Protein AF-A0A229GKB8-F1 (afdb_monomer_lite)

Foldseek 3Di:
DDDDDDDPPPPDPPPPPPPPPLPAQFFPVSLQPDQKDFLDWADDPVNPAIWTKMWGFDDAPHDPDRRGATQKTKTFMFIDRQVGQATWIWIAGLVCRQPIFTADPVRDTDTLVRLCPDDPDPPDPCNNSHDHPSSVVSVCVRRND

Sequence (145 aa):
MKVLRGFLACLAVTAVSLNSTNAKINNGNDFFNNQQVEVFDQPLGDGVRSTTWYAKPLRVQLPENNALKPEVMWLQVYSDGYTGIFNQYVEINCKEPVKSHIMTADGDKISLKKSMAYPNNPRDKNFTDRIDRDAVGGIFSYYCS

Structure (mmCIF, N/CA/C/O backbone):
data_AF-A0A229GKB8-F1
#
_entry.id   AF-A0A229GKB8-F1
#
loop_
_atom_site.group_PDB
_atom_site.id
_atom_site.type_symbol
_atom_site.label_atom_id
_atom_site.label_alt_id
_atom_site.label_comp_id
_atom_site.label_asym_id
_atom_site.label_entity_id
_atom_site.label_seq_id
_atom_site.pdbx_PDB_ins_code
_atom_site.Cartn_x
_atom_site.Cartn_y
_atom_site.Cartn_z
_atom_site.occupancy
_atom_site.B_iso_or_equiv
_atom_site.auth_seq_id
_atom_site.auth_comp_id
_atom_site.auth_asym_id
_atom_site.auth_atom_id
_atom_site.pdbx_PDB_model_num
ATOM 1 N N . MET A 1 1 ? 33.259 -56.956 -7.540 1.00 37.16 1 MET A N 1
ATOM 2 C CA . MET A 1 1 ? 32.970 -55.649 -8.171 1.00 37.16 1 MET A CA 1
ATOM 3 C C . MET A 1 1 ? 31.599 -55.176 -7.715 1.00 37.16 1 MET A C 1
ATOM 5 O O . MET A 1 1 ? 30.656 -55.950 -7.772 1.00 37.16 1 MET A O 1
ATOM 9 N N . LYS A 1 2 ? 31.528 -53.939 -7.210 1.00 42.28 2 LYS A N 1
ATOM 10 C CA . LYS A 1 2 ? 30.305 -53.177 -6.900 1.00 42.28 2 LYS A CA 1
ATOM 11 C C . LYS A 1 2 ? 29.466 -52.994 -8.167 1.00 42.28 2 LYS A C 1
ATOM 13 O O . LYS A 1 2 ? 30.086 -52.635 -9.156 1.00 42.28 2 LYS A O 1
ATOM 18 N N . VAL A 1 3 ? 28.131 -53.079 -8.096 1.00 41.78 3 VAL A N 1
ATOM 19 C CA . VAL A 1 3 ? 27.230 -51.992 -8.548 1.00 41.78 3 VAL A CA 1
ATOM 20 C C . VAL A 1 3 ? 25.875 -52.123 -7.831 1.00 41.78 3 VAL A C 1
ATOM 22 O O . VAL A 1 3 ? 25.094 -53.025 -8.114 1.00 41.78 3 VAL A O 1
ATOM 25 N N . LEU A 1 4 ? 25.602 -51.200 -6.908 1.00 43.78 4 LEU A N 1
ATOM 26 C CA . LEU A 1 4 ? 24.256 -50.861 -6.443 1.00 43.78 4 LEU A CA 1
ATOM 27 C C . LEU A 1 4 ? 23.576 -50.038 -7.555 1.00 43.78 4 LEU A C 1
ATOM 29 O O . LEU A 1 4 ? 24.127 -49.024 -7.979 1.00 43.78 4 LEU A O 1
ATOM 33 N N . ARG A 1 5 ? 22.391 -50.437 -8.013 1.00 49.62 5 ARG A N 1
ATOM 34 C CA . ARG A 1 5 ? 21.448 -49.592 -8.771 1.00 49.62 5 ARG A CA 1
ATOM 35 C C . ARG A 1 5 ? 20.080 -49.884 -8.159 1.00 49.62 5 ARG A C 1
ATOM 37 O O . ARG A 1 5 ? 19.699 -51.041 -8.112 1.00 49.62 5 ARG A O 1
ATOM 44 N N . GLY A 1 6 ? 19.311 -48.969 -7.597 1.00 41.72 6 GLY A N 1
ATOM 45 C CA . GLY A 1 6 ? 19.269 -47.517 -7.684 1.00 41.72 6 GLY A CA 1
ATOM 46 C C . GLY A 1 6 ? 17.778 -47.199 -7.615 1.00 41.72 6 GLY A C 1
ATOM 47 O O . GLY A 1 6 ? 17.094 -47.288 -8.627 1.00 41.72 6 GLY A O 1
ATOM 48 N N . PHE A 1 7 ? 17.264 -46.975 -6.403 1.00 46.78 7 PHE A N 1
ATOM 49 C CA . PHE A 1 7 ? 15.865 -46.625 -6.153 1.00 46.78 7 PHE A CA 1
ATOM 50 C C . PHE A 1 7 ? 15.564 -45.271 -6.814 1.00 46.78 7 PHE A C 1
ATOM 52 O O . PHE A 1 7 ? 16.083 -44.246 -6.379 1.00 46.78 7 PHE A O 1
ATOM 59 N N . LEU A 1 8 ? 14.724 -45.258 -7.852 1.00 43.03 8 LEU A N 1
ATOM 60 C CA . LEU A 1 8 ? 14.074 -44.037 -8.326 1.00 43.03 8 LEU A CA 1
ATOM 61 C C . LEU A 1 8 ? 12.873 -43.756 -7.417 1.00 43.03 8 LEU A C 1
ATOM 63 O O . LEU A 1 8 ? 11.772 -44.253 -7.641 1.00 43.03 8 LEU A O 1
ATOM 67 N N . ALA A 1 9 ? 13.096 -42.965 -6.371 1.00 48.06 9 ALA A N 1
ATOM 68 C CA . ALA A 1 9 ? 12.014 -42.286 -5.675 1.00 48.06 9 ALA A CA 1
ATOM 69 C C . ALA A 1 9 ? 11.624 -41.059 -6.510 1.00 48.06 9 ALA A C 1
ATOM 71 O O . ALA A 1 9 ? 12.342 -40.061 -6.548 1.00 48.06 9 ALA A O 1
ATOM 72 N N . CYS A 1 10 ? 10.503 -41.158 -7.220 1.00 40.06 10 CYS A N 1
ATOM 73 C CA . CYS A 1 10 ? 9.868 -40.017 -7.865 1.00 40.06 10 CYS A CA 1
ATOM 74 C C . CYS A 1 10 ? 9.315 -39.116 -6.749 1.00 40.06 10 CYS A C 1
ATOM 76 O O . CYS A 1 10 ? 8.265 -39.412 -6.181 1.00 40.06 10 CYS A O 1
ATOM 78 N N . LEU A 1 11 ? 10.043 -38.056 -6.380 1.00 41.66 11 LEU A N 1
ATOM 79 C CA . LEU A 1 11 ? 9.503 -37.013 -5.510 1.00 41.66 11 LEU A CA 1
ATOM 80 C C . LEU A 1 11 ? 8.394 -36.290 -6.280 1.00 41.66 11 LEU A C 1
ATOM 82 O O . LEU A 1 11 ? 8.659 -35.498 -7.183 1.00 41.66 11 LEU A O 1
ATOM 86 N N . ALA A 1 12 ? 7.146 -36.576 -5.920 1.00 48.38 12 ALA A N 1
ATOM 87 C CA . ALA A 1 12 ? 6.026 -35.721 -6.260 1.00 48.38 12 ALA A CA 1
ATOM 88 C C . ALA A 1 12 ? 6.225 -34.391 -5.521 1.00 48.38 12 ALA A C 1
ATOM 90 O O . ALA A 1 12 ? 6.081 -34.319 -4.301 1.00 48.38 12 ALA A O 1
ATOM 91 N N . VAL A 1 13 ? 6.598 -33.345 -6.259 1.00 47.09 13 VAL A N 1
ATOM 92 C CA . VAL A 1 13 ? 6.566 -31.971 -5.760 1.00 47.09 13 VAL A CA 1
ATOM 93 C C . VAL A 1 13 ? 5.094 -31.594 -5.646 1.00 47.09 13 VAL A C 1
ATOM 95 O O . VAL A 1 13 ? 4.477 -31.126 -6.600 1.00 47.09 13 VAL A O 1
ATOM 98 N N . THR A 1 14 ? 4.493 -31.861 -4.490 1.00 44.69 14 THR A N 1
ATOM 99 C CA . THR A 1 14 ? 3.220 -31.244 -4.135 1.00 44.69 14 THR A CA 1
ATOM 100 C C . THR A 1 14 ? 3.499 -29.763 -3.952 1.00 44.69 14 THR A C 1
ATOM 102 O O . THR A 1 14 ? 4.067 -29.357 -2.938 1.00 44.69 14 THR A O 1
ATOM 105 N N . ALA A 1 15 ? 3.150 -28.969 -4.965 1.00 43.72 15 ALA A N 1
ATOM 106 C CA . ALA A 1 15 ? 3.028 -27.531 -4.831 1.00 43.72 15 ALA A CA 1
ATOM 107 C C . ALA A 1 15 ? 2.047 -27.274 -3.684 1.00 43.72 15 ALA A C 1
ATOM 109 O O . ALA A 1 15 ? 0.842 -27.492 -3.815 1.00 43.72 15 ALA A O 1
ATOM 110 N N . VAL A 1 16 ? 2.580 -26.892 -2.526 1.00 41.62 16 VAL A N 1
ATOM 111 C CA . VAL A 1 16 ? 1.767 -26.392 -1.428 1.00 41.62 16 VAL A CA 1
ATOM 112 C C . VAL A 1 16 ? 1.325 -25.012 -1.880 1.00 41.62 16 VAL A C 1
ATOM 114 O O . VAL A 1 16 ? 2.046 -24.034 -1.713 1.00 41.62 16 VAL A O 1
ATOM 117 N N . SER A 1 17 ? 0.165 -24.941 -2.530 1.00 40.97 17 SER A N 1
ATOM 118 C CA . SER A 1 17 ? -0.547 -23.683 -2.687 1.00 40.97 17 SER A CA 1
ATOM 119 C C . SER A 1 17 ? -0.883 -23.212 -1.277 1.00 40.97 17 SER A C 1
ATOM 121 O O . SER A 1 17 ? -1.834 -23.700 -0.659 1.00 40.97 17 SER A O 1
ATOM 123 N N . LEU A 1 18 ? -0.047 -22.321 -0.745 1.00 39.28 18 LEU A N 1
ATOM 124 C CA . LEU A 1 18 ? -0.353 -21.505 0.416 1.00 39.28 18 LEU A CA 1
ATOM 125 C C . LEU A 1 18 ? -1.546 -20.635 0.022 1.00 39.28 18 LEU A C 1
ATOM 127 O O . LEU A 1 18 ? -1.402 -19.495 -0.395 1.00 39.28 18 LEU A O 1
ATOM 131 N N . ASN A 1 19 ? -2.747 -21.199 0.127 1.00 38.12 19 ASN A N 1
ATOM 132 C CA . ASN A 1 19 ? -3.939 -20.399 0.304 1.00 38.12 19 ASN A CA 1
ATOM 133 C C . ASN A 1 19 ? -3.737 -19.716 1.653 1.00 38.12 19 ASN A C 1
ATOM 135 O O . ASN A 1 19 ? -4.050 -20.295 2.695 1.00 38.12 19 ASN A O 1
ATOM 139 N N . SER A 1 20 ? -3.143 -18.523 1.645 1.00 42.72 20 SER A N 1
ATOM 140 C CA . SER A 1 20 ? -3.242 -17.618 2.773 1.00 42.72 20 SER A CA 1
ATOM 141 C C . SER A 1 20 ? -4.732 -17.342 2.940 1.00 42.72 20 SER A C 1
ATOM 143 O O . SER A 1 20 ? -5.347 -16.515 2.271 1.00 42.72 20 SER A O 1
ATOM 145 N N . THR A 1 21 ? -5.376 -18.120 3.806 1.00 42.88 21 THR A N 1
ATOM 146 C CA . THR A 1 21 ? -6.613 -17.709 4.454 1.00 42.88 21 THR A CA 1
ATOM 147 C C . THR A 1 21 ? -6.282 -16.390 5.130 1.00 42.88 21 THR A C 1
ATOM 149 O O . THR A 1 21 ? -5.727 -16.382 6.226 1.00 42.88 21 THR A O 1
ATOM 152 N N . ASN A 1 22 ? -6.525 -15.286 4.422 1.00 52.38 22 ASN A N 1
ATOM 153 C CA . ASN A 1 22 ? -6.322 -13.938 4.916 1.00 52.38 22 ASN A CA 1
ATOM 154 C C . ASN A 1 22 ? -7.168 -13.805 6.177 1.00 52.38 22 ASN A C 1
ATOM 156 O O . ASN A 1 22 ? -8.396 -13.718 6.106 1.00 52.38 22 ASN A O 1
ATOM 160 N N . ALA A 1 23 ? -6.526 -13.895 7.340 1.00 52.78 23 ALA A N 1
ATOM 161 C CA . ALA A 1 23 ? -7.207 -13.738 8.606 1.00 52.78 23 ALA A CA 1
ATOM 162 C C . ALA A 1 23 ? -7.758 -12.308 8.637 1.00 52.78 23 ALA A C 1
ATOM 164 O O . ALA A 1 23 ? -6.989 -11.347 8.687 1.00 52.78 23 ALA A O 1
ATOM 165 N N . LYS A 1 24 ? -9.088 -12.164 8.543 1.00 65.38 24 LYS A N 1
ATOM 166 C CA . LYS A 1 24 ? -9.744 -10.856 8.608 1.00 65.38 24 LYS A CA 1
ATOM 167 C C . LYS A 1 24 ? -9.374 -10.178 9.922 1.00 65.38 24 LYS A C 1
ATOM 169 O O . LYS A 1 24 ? -9.576 -10.744 10.994 1.00 65.38 24 LYS A O 1
ATOM 174 N N . ILE A 1 25 ? -8.854 -8.962 9.823 1.00 71.56 25 ILE A N 1
ATOM 175 C CA . ILE A 1 25 ? -8.538 -8.123 10.978 1.00 71.56 25 ILE A CA 1
ATOM 176 C C . ILE A 1 25 ? -9.852 -7.570 11.518 1.00 71.56 25 ILE A C 1
ATOM 178 O O . ILE A 1 25 ? -10.483 -6.738 10.862 1.00 71.56 25 ILE A O 1
ATOM 182 N N . ASN A 1 26 ? -10.271 -8.028 12.700 1.00 72.94 26 ASN A N 1
ATOM 183 C CA . ASN A 1 26 ? -11.547 -7.615 13.290 1.00 72.94 26 ASN A CA 1
ATOM 184 C C . ASN A 1 26 ? -11.377 -6.511 14.339 1.00 72.94 26 ASN A C 1
ATOM 186 O O . ASN A 1 26 ? -12.312 -5.754 14.585 1.00 72.94 26 ASN A O 1
ATOM 190 N N . ASN A 1 27 ? -10.195 -6.405 14.948 1.00 74.69 27 ASN A N 1
ATOM 191 C CA . ASN A 1 27 ? -9.895 -5.446 16.009 1.00 74.69 27 ASN A CA 1
ATOM 192 C C . ASN A 1 27 ? -8.416 -4.999 15.977 1.00 74.69 27 ASN A C 1
ATOM 194 O O . ASN A 1 27 ? -7.618 -5.488 15.173 1.00 74.69 27 ASN A O 1
ATOM 198 N N . GLY A 1 28 ? -8.045 -4.059 16.852 1.00 67.31 28 GLY A N 1
ATOM 199 C CA . GLY A 1 28 ? -6.678 -3.526 16.921 1.00 67.31 28 GLY A CA 1
ATOM 200 C C . GLY A 1 28 ? -5.606 -4.534 17.360 1.00 67.31 28 GLY A C 1
ATOM 201 O O . GLY A 1 28 ? -4.458 -4.405 16.943 1.00 67.31 28 GLY A O 1
ATOM 202 N N . ASN A 1 29 ? -5.956 -5.555 18.148 1.00 74.00 29 ASN A N 1
ATOM 203 C CA . ASN A 1 29 ? -5.015 -6.600 18.565 1.00 74.00 29 ASN A CA 1
ATOM 204 C C . ASN A 1 29 ? -4.727 -7.579 17.416 1.00 74.00 29 ASN A C 1
ATOM 206 O O . ASN A 1 29 ? -3.574 -7.940 17.195 1.00 74.00 29 ASN A O 1
ATOM 210 N N . ASP A 1 30 ? -5.750 -7.941 16.633 1.00 75.31 30 ASP A N 1
ATOM 211 C CA . ASP A 1 30 ? -5.611 -8.812 15.456 1.00 75.31 30 ASP A CA 1
ATOM 212 C C . ASP A 1 30 ? -4.643 -8.228 14.420 1.00 75.31 30 ASP A C 1
ATOM 214 O O . ASP A 1 30 ? -3.935 -8.969 13.735 1.00 75.31 30 ASP A O 1
ATOM 218 N N . PHE A 1 31 ? -4.589 -6.895 14.322 1.00 75.94 31 PHE A N 1
ATOM 219 C CA . PHE A 1 31 ? -3.716 -6.194 13.386 1.00 75.94 31 PHE A CA 1
ATOM 220 C C . PHE A 1 31 ? -2.238 -6.537 13.595 1.00 75.94 31 PHE A C 1
ATOM 222 O O . PHE A 1 31 ? -1.519 -6.716 12.619 1.00 75.94 31 PHE A O 1
ATOM 229 N N . PHE A 1 32 ? -1.787 -6.666 14.845 1.00 77.56 32 PHE A N 1
ATOM 230 C CA . PHE A 1 32 ? -0.379 -6.926 15.161 1.00 77.56 32 PHE A CA 1
ATOM 231 C C . PHE A 1 32 ? -0.022 -8.415 15.229 1.00 77.56 32 PHE A C 1
ATOM 233 O O . PHE A 1 32 ? 1.160 -8.751 15.283 1.00 77.56 32 PHE A O 1
ATOM 240 N N . ASN A 1 33 ? -1.012 -9.313 15.199 1.00 76.25 33 ASN A N 1
ATOM 241 C CA . ASN A 1 33 ? -0.774 -10.757 15.291 1.00 76.25 33 ASN A CA 1
ATOM 242 C C . ASN A 1 33 ? -0.031 -11.317 14.067 1.00 76.25 33 ASN A C 1
ATOM 244 O O . ASN A 1 33 ? 0.681 -12.313 14.183 1.00 76.25 33 ASN A O 1
ATOM 248 N N . ASN A 1 34 ? -0.162 -10.674 12.905 1.00 68.44 34 ASN A N 1
ATOM 249 C CA . ASN A 1 34 ? 0.540 -11.075 11.690 1.00 68.44 34 ASN A CA 1
ATOM 250 C C . ASN A 1 34 ? 1.801 -10.227 11.514 1.00 68.44 34 ASN A C 1
ATOM 252 O O . ASN A 1 34 ? 1.719 -9.033 11.252 1.00 68.44 34 ASN A O 1
ATOM 256 N N . GLN A 1 35 ? 2.979 -10.837 11.638 1.00 71.88 35 GLN A N 1
ATOM 257 C CA . GLN A 1 35 ? 4.246 -10.101 11.550 1.00 71.88 35 GLN A CA 1
ATOM 258 C C . GLN A 1 35 ? 4.596 -9.653 10.121 1.00 71.88 35 GLN A C 1
ATOM 260 O O . GLN A 1 35 ? 5.366 -8.708 9.960 1.00 71.88 35 GLN A O 1
ATOM 265 N N . GLN A 1 36 ? 4.044 -10.323 9.104 1.00 81.69 36 GLN A N 1
ATOM 266 C CA . GLN A 1 36 ? 4.233 -10.051 7.678 1.00 81.69 36 GLN A CA 1
ATOM 267 C C . GLN A 1 36 ? 3.146 -10.780 6.880 1.00 81.69 36 GLN A C 1
ATOM 269 O O . GLN A 1 36 ? 2.799 -11.915 7.203 1.00 81.69 36 GLN A O 1
ATOM 274 N N . VAL A 1 37 ? 2.624 -10.137 5.840 1.00 83.69 37 VAL A N 1
ATOM 275 C CA . VAL A 1 37 ? 1.574 -10.670 4.968 1.00 83.69 37 VAL A CA 1
ATOM 276 C C . VAL A 1 37 ? 2.008 -10.507 3.520 1.00 83.69 37 VAL A C 1
ATOM 278 O O . VAL A 1 37 ? 2.397 -9.413 3.121 1.00 83.69 37 VAL A O 1
ATOM 281 N N . GLU A 1 38 ? 1.926 -11.573 2.732 1.00 85.56 38 GLU A N 1
ATOM 282 C CA . GLU A 1 38 ? 2.033 -11.488 1.275 1.00 85.56 38 GLU A CA 1
ATOM 283 C C . GLU A 1 38 ? 0.737 -10.902 0.714 1.00 85.56 38 GLU A C 1
ATOM 285 O O . GLU A 1 38 ? -0.343 -11.460 0.906 1.00 85.56 38 GLU A O 1
ATOM 290 N N . VAL A 1 39 ? 0.837 -9.741 0.070 1.00 82.62 39 VAL A N 1
ATOM 291 C CA . VAL A 1 39 ? -0.327 -9.012 -0.458 1.00 82.62 39 VAL A CA 1
ATOM 292 C C . VAL A 1 39 ? -0.473 -9.174 -1.963 1.00 82.62 39 VAL A C 1
ATOM 294 O O . VAL A 1 39 ? -1.572 -9.027 -2.486 1.00 82.62 39 VAL A O 1
ATOM 297 N N . PHE A 1 40 ? 0.609 -9.484 -2.667 1.00 83.31 40 PHE A N 1
ATOM 298 C CA . PHE A 1 40 ? 0.580 -9.726 -4.101 1.00 83.31 40 PHE A CA 1
ATOM 299 C C . PHE A 1 40 ? 1.816 -10.515 -4.510 1.00 83.31 40 PHE A C 1
ATOM 301 O O . PHE A 1 40 ? 2.918 -10.184 -4.085 1.00 83.31 40 PHE A O 1
ATOM 308 N N . ASP A 1 41 ? 1.635 -11.515 -5.360 1.00 81.38 41 ASP A N 1
ATOM 309 C CA . ASP A 1 41 ? 2.726 -12.214 -6.020 1.00 81.38 41 ASP A CA 1
ATOM 310 C C . ASP A 1 41 ? 2.418 -12.317 -7.510 1.00 81.38 41 ASP A C 1
ATOM 312 O O . ASP A 1 41 ? 1.318 -12.713 -7.909 1.00 81.38 41 ASP A O 1
ATOM 316 N N . GLN A 1 42 ? 3.389 -11.940 -8.338 1.00 76.50 42 GLN A N 1
ATOM 317 C CA . GLN A 1 42 ? 3.304 -12.117 -9.780 1.00 76.50 42 GLN A CA 1
ATOM 318 C C . GLN A 1 42 ? 4.570 -12.794 -10.305 1.00 76.50 42 GLN A C 1
ATOM 320 O O . GLN A 1 42 ? 5.652 -12.203 -10.227 1.00 76.50 42 GLN A O 1
ATOM 325 N N . PRO A 1 43 ? 4.452 -13.975 -10.937 1.00 68.06 43 PRO A N 1
ATOM 326 C CA . PRO A 1 43 ? 5.549 -14.573 -11.683 1.00 68.06 43 PRO A CA 1
ATOM 327 C C . PRO A 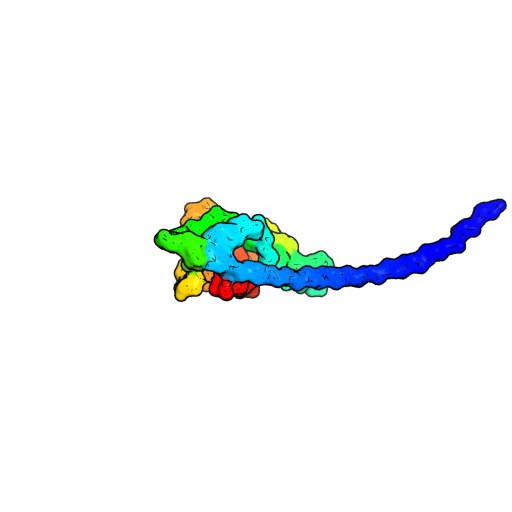1 43 ? 5.973 -13.638 -12.821 1.00 68.06 43 PRO A C 1
ATOM 329 O O . PRO A 1 43 ? 5.159 -13.237 -13.658 1.00 68.06 43 PRO A O 1
ATOM 332 N N . LEU A 1 44 ? 7.255 -13.288 -12.875 1.00 67.19 44 LEU A N 1
ATOM 333 C CA . LEU A 1 44 ? 7.847 -12.644 -14.039 1.00 67.19 44 LEU A CA 1
ATOM 334 C C . LEU A 1 44 ? 8.008 -13.708 -15.132 1.00 67.19 44 LEU A C 1
ATOM 336 O O . LEU A 1 44 ? 8.267 -14.879 -14.858 1.00 67.19 44 LEU A O 1
ATOM 340 N N . GLY A 1 45 ? 7.812 -13.312 -16.391 1.00 59.38 45 GLY A N 1
ATOM 341 C CA . GLY A 1 45 ? 7.688 -14.233 -17.531 1.00 59.38 45 GLY A CA 1
ATOM 342 C C . GLY A 1 45 ? 8.903 -15.127 -17.825 1.00 59.38 45 GLY A C 1
ATOM 343 O O . GLY A 1 45 ? 8.843 -15.917 -18.761 1.00 59.38 45 GLY A O 1
ATOM 344 N N . ASP A 1 46 ? 9.990 -15.019 -17.055 1.00 59.41 46 ASP A N 1
ATOM 345 C CA . ASP A 1 46 ? 11.137 -15.928 -17.107 1.00 59.41 46 ASP A CA 1
ATOM 346 C C . ASP A 1 46 ? 10.965 -17.185 -16.230 1.00 59.41 46 ASP A C 1
ATOM 348 O O . ASP A 1 46 ? 11.810 -18.077 -16.277 1.00 59.41 46 ASP A O 1
ATOM 352 N N . GLY A 1 47 ? 9.873 -17.281 -15.459 1.00 53.34 47 GLY A N 1
ATOM 353 C CA . GLY A 1 47 ? 9.516 -18.454 -14.655 1.00 53.34 47 GLY A CA 1
ATOM 354 C C . GLY A 1 47 ? 10.433 -18.715 -13.456 1.00 53.34 47 GLY A C 1
ATOM 355 O O . GLY A 1 47 ? 10.259 -19.719 -12.771 1.00 53.34 47 GLY A O 1
ATOM 356 N N . VAL A 1 48 ? 11.405 -17.833 -13.203 1.00 51.62 48 VAL A N 1
ATOM 357 C CA . VAL A 1 48 ? 12.397 -17.958 -12.123 1.00 51.62 48 VAL A CA 1
ATOM 358 C C . VAL A 1 48 ? 12.314 -16.775 -11.165 1.00 51.62 48 VAL A C 1
ATOM 360 O O . VAL A 1 48 ? 12.655 -16.908 -9.991 1.00 51.62 48 VAL A O 1
ATOM 363 N N . ARG A 1 49 ? 11.856 -15.617 -11.642 1.00 53.16 49 ARG A N 1
ATOM 364 C CA . ARG A 1 49 ? 11.669 -14.425 -10.823 1.00 53.16 49 ARG A CA 1
ATOM 365 C C . ARG A 1 49 ? 10.181 -14.198 -10.596 1.00 53.16 49 ARG A C 1
ATOM 367 O O . ARG A 1 49 ? 9.385 -14.349 -11.514 1.00 53.16 49 ARG A O 1
ATOM 374 N N . SER A 1 50 ? 9.805 -13.797 -9.395 1.00 57.88 50 SER A N 1
ATOM 375 C CA . SER A 1 50 ? 8.491 -13.235 -9.092 1.00 57.88 50 SER A CA 1
ATOM 376 C C . SER A 1 50 ? 8.680 -11.844 -8.500 1.00 57.88 50 SER A C 1
ATOM 378 O O . SER A 1 50 ? 9.763 -11.509 -8.024 1.00 57.88 50 SER A O 1
ATOM 380 N N . THR A 1 51 ? 7.657 -11.000 -8.596 1.00 76.12 51 THR A N 1
ATOM 381 C CA . THR A 1 51 ? 7.578 -9.800 -7.763 1.00 76.12 51 THR A CA 1
ATOM 382 C C . THR A 1 51 ? 6.599 -10.092 -6.651 1.00 76.12 51 THR A C 1
ATOM 384 O O . THR A 1 51 ? 5.389 -10.083 -6.879 1.00 76.12 51 THR A O 1
ATOM 387 N N . THR A 1 52 ? 7.134 -10.358 -5.467 1.00 84.38 52 THR A N 1
ATOM 388 C CA . THR A 1 52 ? 6.323 -10.611 -4.283 1.00 84.38 52 THR A CA 1
ATOM 389 C C . THR A 1 52 ? 6.315 -9.364 -3.418 1.00 84.38 52 THR A C 1
ATOM 391 O O . THR A 1 52 ? 7.360 -8.796 -3.105 1.00 84.38 52 THR A O 1
ATOM 394 N N . TRP A 1 53 ? 5.126 -8.911 -3.050 1.00 88.75 53 TRP A N 1
ATOM 395 C CA . TRP A 1 53 ? 4.898 -7.742 -2.222 1.00 88.75 53 TRP A CA 1
ATOM 396 C C . TRP A 1 53 ? 4.443 -8.174 -0.844 1.00 88.75 53 TRP A C 1
ATOM 398 O O . TRP A 1 53 ? 3.518 -8.976 -0.688 1.00 88.75 53 TRP A O 1
ATOM 408 N N . TYR A 1 54 ? 5.055 -7.564 0.158 1.00 89.19 54 TYR A N 1
ATOM 409 C CA . TYR A 1 54 ? 4.784 -7.836 1.552 1.00 89.19 54 TYR A CA 1
ATOM 410 C C . TYR A 1 54 ? 4.312 -6.578 2.265 1.00 89.19 54 TYR A C 1
ATOM 412 O O . TYR A 1 54 ? 4.793 -5.474 2.005 1.00 89.19 54 TYR A O 1
ATOM 420 N N . ALA A 1 55 ? 3.387 -6.761 3.201 1.00 90.31 55 ALA A N 1
ATOM 421 C CA . ALA A 1 55 ? 2.925 -5.737 4.118 1.00 90.31 55 ALA A CA 1
ATOM 422 C C . ALA A 1 55 ? 3.146 -6.193 5.561 1.00 90.31 55 ALA A C 1
ATOM 424 O O . ALA A 1 55 ? 2.754 -7.291 5.960 1.00 90.31 55 ALA A O 1
ATOM 425 N N . LYS A 1 56 ? 3.772 -5.330 6.356 1.00 89.38 56 LYS A N 1
ATOM 426 C CA . LYS A 1 56 ? 4.035 -5.553 7.773 1.00 89.38 56 LYS A CA 1
ATOM 427 C C . LYS A 1 56 ? 3.338 -4.485 8.620 1.00 89.38 56 LYS A C 1
ATOM 429 O O . LYS A 1 56 ? 3.595 -3.299 8.414 1.00 89.38 56 LYS A O 1
ATOM 434 N N . PRO A 1 57 ? 2.496 -4.873 9.590 1.00 87.00 57 PRO A N 1
ATOM 435 C CA . PRO A 1 57 ? 1.904 -3.970 10.577 1.00 87.00 57 PRO A CA 1
ATOM 436 C C . PRO A 1 57 ? 2.946 -3.132 11.330 1.00 87.00 57 PRO A C 1
ATOM 438 O O . PRO A 1 57 ? 3.924 -3.677 11.840 1.00 87.00 57 PRO A O 1
ATOM 441 N N . LEU A 1 58 ? 2.726 -1.815 11.438 1.00 84.88 58 LEU A N 1
ATOM 442 C CA . LEU A 1 58 ? 3.582 -0.912 12.225 1.00 84.88 58 LEU A CA 1
ATOM 443 C C . LEU A 1 58 ? 2.831 -0.198 13.340 1.00 84.88 58 LEU A C 1
ATOM 445 O O . LEU A 1 58 ? 3.223 -0.260 14.500 1.00 84.88 58 LEU A O 1
ATOM 449 N N . ARG A 1 59 ? 1.766 0.522 12.983 1.00 80.44 59 ARG A N 1
ATOM 450 C CA . ARG A 1 59 ? 0.932 1.262 13.932 1.00 80.44 59 ARG A CA 1
ATOM 451 C C . ARG A 1 59 ? -0.490 1.355 13.410 1.00 80.44 59 ARG A C 1
ATOM 453 O O . ARG A 1 59 ? -0.723 1.292 12.206 1.00 80.44 59 ARG A O 1
ATOM 460 N N . VAL A 1 60 ? -1.431 1.586 14.309 1.00 77.38 60 VAL A N 1
ATOM 461 C CA . VAL A 1 60 ? -2.821 1.883 13.961 1.00 77.38 60 VAL A CA 1
ATOM 462 C C . VAL A 1 60 ? -3.264 3.125 14.701 1.00 77.38 60 VAL A C 1
ATOM 464 O O . VAL A 1 60 ? -2.802 3.385 15.813 1.00 77.38 60 VAL A O 1
ATOM 467 N N . GLN A 1 61 ? -4.172 3.882 14.099 1.00 68.25 61 GLN A N 1
ATOM 468 C CA . GLN A 1 61 ? -4.983 4.802 14.876 1.00 68.25 61 GLN A CA 1
ATOM 469 C C . GLN A 1 61 ? -6.091 3.968 15.513 1.00 68.25 61 GLN A C 1
ATOM 471 O O . GLN A 1 61 ? -7.021 3.537 14.830 1.00 68.25 61 GLN A O 1
ATOM 476 N N . LEU A 1 62 ? -5.934 3.665 16.804 1.00 63.47 62 LEU A N 1
ATOM 477 C CA . LEU A 1 62 ? -6.941 2.899 17.526 1.00 63.47 62 LEU A CA 1
ATOM 478 C C . LEU A 1 62 ? -8.240 3.719 17.586 1.00 63.47 62 LEU A C 1
ATOM 480 O O . LEU A 1 62 ? -8.191 4.900 17.944 1.00 63.47 62 LEU A O 1
ATOM 484 N N . PRO A 1 63 ? -9.390 3.127 17.228 1.00 60.69 63 PRO A N 1
ATOM 485 C CA . PRO A 1 63 ? -10.678 3.727 17.547 1.00 60.69 63 PRO A CA 1
ATO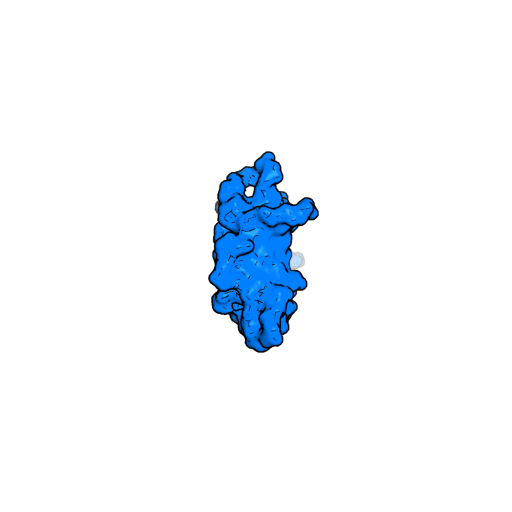M 486 C C . PRO A 1 63 ? -10.821 3.860 19.071 1.00 60.69 63 PRO A C 1
ATOM 488 O O . PRO A 1 63 ? -10.203 3.104 19.816 1.00 60.69 6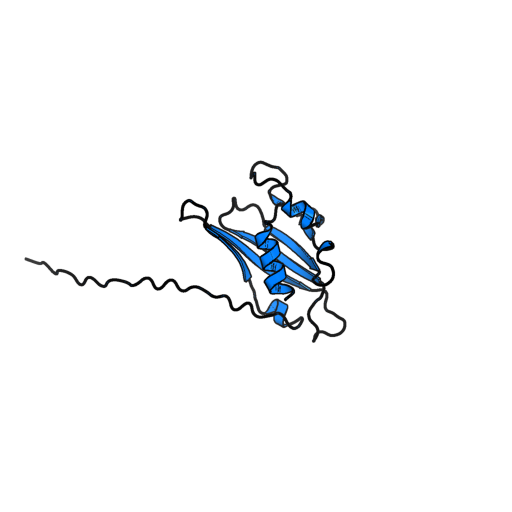3 PRO A O 1
ATOM 491 N N . GLU A 1 64 ? -11.673 4.777 19.548 1.00 61.00 64 GLU A N 1
ATOM 492 C CA . GLU A 1 64 ? -11.959 4.938 20.991 1.00 61.00 64 GLU A CA 1
ATOM 493 C C . GLU A 1 64 ? -12.373 3.614 21.665 1.00 61.00 64 GLU A C 1
ATOM 495 O O . GLU A 1 64 ? -12.196 3.432 22.868 1.00 61.00 64 GLU A O 1
ATOM 500 N N . ASN A 1 65 ? -12.880 2.663 20.874 1.00 62.38 65 ASN A N 1
ATOM 501 C CA . ASN A 1 65 ? -13.142 1.292 21.276 1.00 62.38 65 ASN A CA 1
ATOM 502 C C . ASN A 1 65 ? -12.234 0.304 20.521 1.00 62.38 65 ASN A C 1
ATOM 504 O O . ASN A 1 65 ? -12.490 -0.007 19.360 1.00 62.38 65 ASN A O 1
ATOM 508 N N . ASN A 1 66 ? -11.245 -0.270 21.210 1.00 61.81 66 ASN A N 1
ATOM 509 C CA . ASN A 1 66 ? -10.284 -1.234 20.653 1.00 61.81 66 ASN A CA 1
ATOM 510 C C . ASN A 1 66 ? -10.907 -2.545 20.128 1.00 61.81 66 ASN A C 1
ATOM 512 O O . ASN A 1 66 ? -10.208 -3.315 19.470 1.00 61.81 66 ASN A O 1
ATOM 516 N N . ALA A 1 67 ? -12.190 -2.814 20.408 1.00 61.19 67 ALA A N 1
ATOM 517 C CA . ALA A 1 67 ? -12.942 -3.928 19.825 1.00 61.19 67 ALA A CA 1
ATOM 518 C C . ALA A 1 67 ? -13.372 -3.672 18.369 1.00 61.19 67 ALA A C 1
ATOM 520 O O . ALA A 1 67 ? -13.853 -4.587 17.705 1.00 61.19 67 ALA A O 1
ATOM 521 N N . LEU A 1 68 ? -13.227 -2.438 17.881 1.00 67.62 68 LEU A N 1
ATOM 522 C CA . LEU A 1 68 ? -13.528 -2.070 16.506 1.00 67.62 68 LEU A CA 1
ATOM 523 C C . LEU A 1 68 ? -12.294 -2.210 15.618 1.00 67.62 68 LEU A C 1
ATOM 525 O O . LEU A 1 68 ? -11.150 -2.012 16.037 1.00 67.62 68 LEU A O 1
ATOM 529 N N . LYS A 1 69 ? -12.558 -2.513 14.351 1.00 73.00 69 LYS A N 1
ATOM 530 C CA . LYS A 1 69 ? -11.548 -2.548 13.304 1.00 73.00 69 LYS A CA 1
ATOM 531 C C . LYS A 1 69 ? -10.903 -1.162 13.147 1.00 73.00 69 LYS A C 1
ATOM 533 O O . LYS A 1 69 ? -11.636 -0.174 13.055 1.00 73.00 69 LYS A O 1
ATOM 538 N N . PRO A 1 70 ? -9.566 -1.061 13.085 1.00 78.50 70 PRO A N 1
ATOM 539 C CA . PRO A 1 70 ? -8.912 0.215 12.831 1.00 78.50 70 PRO A CA 1
ATOM 540 C C . PRO A 1 70 ? -9.327 0.801 11.475 1.00 78.50 70 PRO A C 1
ATOM 542 O O . PRO A 1 70 ? -9.240 0.127 10.450 1.00 78.50 70 PRO A O 1
ATOM 545 N N . GLU A 1 71 ? -9.758 2.065 11.457 1.00 85.56 71 GLU A N 1
ATOM 546 C CA . GLU A 1 71 ? -10.086 2.762 10.202 1.00 85.56 71 GLU A CA 1
ATOM 547 C C . GLU A 1 71 ? -8.815 3.188 9.449 1.00 85.56 71 GLU A C 1
ATOM 549 O O . GLU A 1 71 ? -8.796 3.180 8.217 1.00 85.56 71 GLU A O 1
ATOM 554 N N . VAL A 1 72 ? -7.756 3.541 10.191 1.00 88.62 72 VAL A N 1
ATOM 555 C CA . VAL A 1 72 ? -6.468 3.999 9.655 1.00 88.62 72 VAL A CA 1
ATOM 556 C C . VAL A 1 72 ? -5.330 3.149 10.210 1.00 88.62 72 VAL A C 1
ATOM 558 O O . VAL A 1 72 ? -5.161 3.013 11.426 1.00 88.62 72 VAL A O 1
ATOM 561 N N . MET A 1 73 ? -4.526 2.592 9.310 1.00 90.69 73 MET A N 1
ATOM 562 C CA . MET A 1 73 ? -3.426 1.684 9.629 1.00 90.69 73 MET A CA 1
ATOM 563 C C . MET A 1 73 ? -2.164 2.093 8.885 1.00 90.69 73 MET A C 1
ATOM 565 O O . MET A 1 73 ? -2.222 2.623 7.780 1.00 90.69 73 MET A O 1
ATOM 569 N N . TRP A 1 74 ? -1.019 1.812 9.490 1.00 91.50 74 TRP A N 1
ATOM 570 C CA . TRP A 1 74 ? 0.291 2.069 8.920 1.00 91.50 74 TRP A CA 1
ATOM 571 C C . TRP A 1 74 ? 1.048 0.763 8.782 1.00 91.50 74 TRP A C 1
ATOM 573 O O . TRP A 1 74 ? 1.162 -0.014 9.736 1.00 91.50 74 TRP A O 1
ATOM 583 N N . LEU A 1 75 ? 1.589 0.567 7.592 1.00 93.06 75 LEU A N 1
ATOM 584 C CA . LEU A 1 75 ? 2.263 -0.644 7.171 1.00 93.06 75 LEU A CA 1
ATOM 585 C C . LEU A 1 75 ? 3.665 -0.291 6.685 1.00 93.06 75 LEU A C 1
ATOM 587 O O . LEU A 1 75 ? 3.858 0.747 6.061 1.00 93.06 75 LEU A O 1
ATOM 591 N N . GLN A 1 76 ? 4.637 -1.158 6.927 1.00 92.19 76 GLN A N 1
ATOM 592 C CA . GLN A 1 76 ? 5.837 -1.205 6.104 1.00 92.19 76 GLN A CA 1
ATOM 593 C C . GLN A 1 76 ? 5.508 -2.069 4.892 1.00 92.19 76 GLN A C 1
ATOM 595 O O . GLN A 1 76 ? 5.108 -3.220 5.062 1.00 92.19 76 GLN A O 1
ATOM 600 N N . VAL A 1 77 ? 5.656 -1.524 3.690 1.00 91.75 77 VAL A N 1
ATOM 601 C CA . VAL A 1 77 ? 5.413 -2.260 2.449 1.00 91.75 77 VAL A CA 1
ATOM 602 C C . VAL A 1 77 ? 6.703 -2.329 1.662 1.00 91.75 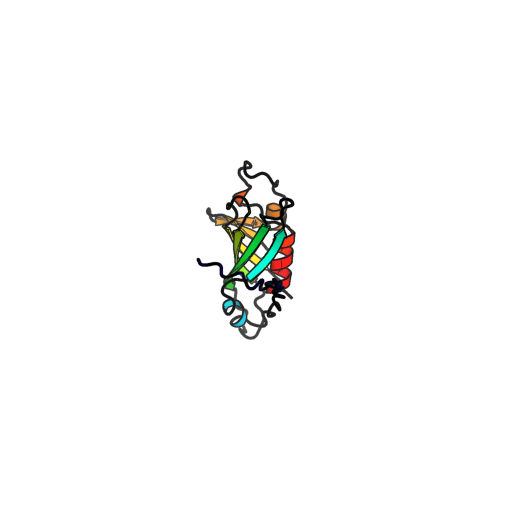77 VAL A C 1
ATOM 604 O O . VAL A 1 77 ? 7.350 -1.306 1.431 1.00 91.75 77 VAL A O 1
ATOM 607 N N . TYR A 1 78 ? 7.068 -3.536 1.252 1.00 89.38 78 TYR A N 1
ATOM 608 C CA . TYR A 1 78 ? 8.262 -3.779 0.460 1.00 89.38 78 TYR A CA 1
ATOM 609 C C . TYR A 1 78 ? 8.030 -4.879 -0.571 1.00 89.38 78 TYR A C 1
ATOM 611 O O . TYR A 1 78 ? 7.109 -5.685 -0.437 1.00 89.38 78 TYR A O 1
ATOM 619 N N . SER A 1 79 ? 8.853 -4.879 -1.615 1.00 85.81 79 SER A N 1
ATOM 620 C CA . SER A 1 79 ? 8.800 -5.865 -2.695 1.00 85.81 79 SER A CA 1
ATOM 621 C C . SER A 1 79 ? 10.123 -6.612 -2.818 1.00 85.81 79 SER A C 1
ATOM 623 O O . SER A 1 79 ? 11.169 -5.968 -2.949 1.00 85.81 79 SER A O 1
ATOM 625 N N . ASP A 1 80 ? 10.061 -7.935 -2.902 1.00 78.19 80 ASP A N 1
ATOM 626 C CA . ASP A 1 80 ? 11.194 -8.787 -3.252 1.00 78.19 80 ASP A CA 1
ATOM 627 C C . ASP A 1 80 ? 11.118 -9.185 -4.734 1.00 78.19 80 ASP A C 1
ATOM 629 O O . ASP A 1 80 ? 10.048 -9.200 -5.345 1.00 78.19 80 ASP A O 1
ATOM 633 N N . GLY A 1 81 ? 12.273 -9.445 -5.353 1.00 64.12 81 GLY A N 1
ATOM 634 C CA . GLY A 1 81 ? 12.371 -9.851 -6.765 1.00 64.12 81 GLY A CA 1
ATOM 635 C C . GLY A 1 81 ? 12.095 -8.745 -7.799 1.00 64.12 81 GLY A C 1
ATOM 636 O O . GLY A 1 81 ? 12.495 -8.869 -8.959 1.00 64.12 81 GLY A O 1
ATOM 637 N N . TYR A 1 82 ? 11.539 -7.609 -7.368 1.00 64.62 82 TYR A N 1
ATOM 638 C CA . TYR A 1 82 ? 11.711 -6.316 -8.034 1.00 64.62 82 TYR A CA 1
ATOM 639 C C . TYR A 1 82 ? 13.174 -5.861 -7.935 1.00 64.62 82 TYR A C 1
ATOM 641 O O . TYR A 1 82 ? 13.961 -6.454 -7.202 1.00 64.62 82 TYR A O 1
ATOM 649 N N . THR A 1 83 ? 13.577 -4.763 -8.583 1.00 62.66 83 THR A N 1
ATOM 650 C CA . THR A 1 83 ? 14.941 -4.203 -8.418 1.00 62.66 83 THR A CA 1
ATOM 651 C C . THR A 1 83 ? 15.267 -3.724 -6.984 1.00 62.66 83 THR A C 1
ATOM 653 O O . THR A 1 83 ? 16.236 -2.996 -6.798 1.00 62.66 83 THR A O 1
ATOM 656 N N . GLY A 1 84 ? 14.483 -4.121 -5.971 1.00 57.25 84 GLY A N 1
ATOM 657 C CA . GLY A 1 84 ? 14.779 -3.990 -4.543 1.00 57.25 84 GLY A CA 1
ATOM 658 C C . GLY A 1 84 ? 14.559 -2.595 -3.971 1.00 57.25 84 GLY A C 1
ATOM 659 O O . GLY A 1 84 ? 15.088 -2.285 -2.910 1.00 57.25 84 GLY A O 1
ATOM 660 N N . ILE A 1 85 ? 13.837 -1.729 -4.686 1.00 70.62 85 ILE A N 1
ATOM 661 C CA . ILE A 1 85 ? 13.850 -0.286 -4.406 1.00 70.62 85 ILE A CA 1
ATOM 662 C C . ILE A 1 85 ? 12.645 0.159 -3.566 1.00 70.62 85 ILE A C 1
ATOM 664 O O . ILE A 1 85 ? 12.732 1.144 -2.837 1.00 70.62 85 ILE A O 1
ATOM 668 N N . PHE A 1 86 ? 11.522 -0.559 -3.629 1.00 85.38 86 PHE A N 1
ATOM 669 C CA . PHE A 1 86 ? 10.348 -0.178 -2.856 1.00 85.38 86 PHE A CA 1
ATOM 670 C C . PHE A 1 86 ? 10.418 -0.769 -1.446 1.00 85.38 86 PHE A C 1
ATOM 672 O O . PHE A 1 86 ? 10.267 -1.974 -1.258 1.00 85.38 86 PHE A O 1
ATOM 679 N N . ASN A 1 87 ? 10.636 0.096 -0.459 1.00 88.25 87 ASN A N 1
ATOM 680 C CA . ASN A 1 87 ? 10.504 -0.192 0.965 1.00 88.25 87 ASN A CA 1
ATOM 681 C C . ASN A 1 87 ? 10.070 1.104 1.653 1.00 88.25 87 ASN A C 1
ATOM 683 O O . ASN A 1 87 ? 10.902 1.944 1.989 1.00 88.25 87 ASN A O 1
ATOM 687 N N . GLN A 1 88 ? 8.759 1.304 1.762 1.00 90.44 88 GLN A N 1
ATOM 688 C CA . GLN A 1 88 ? 8.168 2.562 2.218 1.00 90.44 88 GLN A CA 1
ATOM 689 C C . GLN A 1 88 ? 7.113 2.304 3.289 1.00 90.44 88 GLN A C 1
ATOM 691 O O . GLN A 1 88 ? 6.539 1.215 3.390 1.00 90.44 88 GLN A O 1
ATOM 696 N N . TYR A 1 89 ? 6.810 3.339 4.069 1.00 93.38 89 TYR A N 1
ATOM 697 C CA . TYR A 1 89 ? 5.652 3.309 4.950 1.00 93.38 89 TYR A CA 1
ATOM 698 C C . TYR A 1 89 ? 4.390 3.657 4.172 1.00 93.38 89 TYR A C 1
ATOM 700 O O . TYR A 1 89 ? 4.380 4.594 3.381 1.00 93.38 89 TYR A O 1
ATOM 708 N N . VAL A 1 90 ? 3.316 2.918 4.413 1.00 95.06 90 VAL A N 1
ATOM 709 C CA . VAL A 1 90 ? 2.027 3.095 3.749 1.00 95.06 90 VAL A CA 1
ATOM 710 C C . VAL A 1 90 ? 0.955 3.299 4.805 1.00 95.06 90 VAL A C 1
ATOM 712 O O . VAL A 1 90 ? 0.707 2.415 5.621 1.00 95.06 90 VAL A O 1
ATOM 715 N N . GLU A 1 91 ? 0.323 4.468 4.788 1.00 94.88 91 GLU A N 1
ATOM 716 C CA . GLU A 1 91 ? -0.903 4.732 5.531 1.00 94.88 91 GLU A CA 1
ATOM 717 C C . GLU A 1 91 ? -2.094 4.333 4.655 1.00 94.88 91 GLU A C 1
ATOM 719 O O . GLU A 1 91 ? -2.290 4.880 3.564 1.00 94.88 91 GLU A O 1
ATOM 724 N N . ILE A 1 92 ? -2.902 3.394 5.139 1.00 94.50 92 ILE A N 1
ATOM 725 C CA . ILE A 1 92 ? -4.178 3.026 4.531 1.00 94.50 92 ILE A CA 1
ATOM 726 C C . ILE A 1 92 ? -5.334 3.544 5.374 1.00 94.50 92 ILE A C 1
ATOM 728 O O . ILE A 1 92 ? -5.323 3.444 6.600 1.00 94.50 92 ILE A O 1
ATOM 732 N N . ASN A 1 93 ? -6.349 4.068 4.696 1.00 93.00 93 ASN A N 1
ATOM 733 C CA . ASN A 1 93 ? -7.614 4.473 5.285 1.00 93.00 93 ASN A CA 1
ATOM 734 C C . ASN A 1 93 ? -8.738 3.632 4.669 1.00 93.00 93 ASN A C 1
ATOM 736 O O . ASN A 1 93 ? -9.090 3.811 3.503 1.00 93.00 93 ASN A O 1
ATOM 740 N N . CYS A 1 94 ? -9.300 2.704 5.443 1.00 89.50 94 CYS A N 1
ATOM 741 C CA . CYS A 1 94 ? -10.321 1.773 4.959 1.00 89.50 94 CYS A CA 1
ATOM 742 C C . CYS A 1 94 ? -11.686 2.429 4.720 1.00 89.50 94 CYS A C 1
ATOM 744 O O . CYS A 1 94 ? -12.495 1.897 3.964 1.00 89.50 94 CYS A O 1
ATOM 746 N N . LYS A 1 95 ? -11.948 3.581 5.345 1.00 89.19 95 LYS A N 1
ATOM 747 C CA . LYS A 1 95 ? -13.199 4.334 5.195 1.00 89.19 95 LYS A CA 1
ATOM 748 C C . LYS A 1 95 ? -13.162 5.270 3.995 1.00 89.19 95 LYS A C 1
ATOM 750 O O . LYS A 1 95 ? -14.140 5.406 3.269 1.00 89.19 95 LYS A O 1
ATOM 755 N N . GLU A 1 96 ? -12.012 5.896 3.775 1.00 92.19 96 GLU A N 1
ATOM 756 C CA . GLU A 1 96 ? -11.764 6.829 2.683 1.00 92.19 96 GLU A CA 1
ATOM 757 C C . GLU A 1 96 ? -10.463 6.451 1.953 1.00 92.19 96 GLU A C 1
ATOM 759 O O . GLU A 1 96 ? -9.444 7.127 2.127 1.00 92.19 96 GLU A O 1
ATOM 764 N N . PRO A 1 97 ? -10.472 5.412 1.089 1.00 92.19 97 PRO A N 1
ATOM 765 C CA . PRO A 1 97 ? -9.265 4.907 0.422 1.00 92.19 97 PRO A CA 1
ATOM 766 C C . PRO A 1 97 ? -8.449 5.981 -0.305 1.00 92.19 97 PRO A C 1
ATOM 768 O O . PRO A 1 97 ? -7.222 5.907 -0.349 1.00 92.19 97 PRO A O 1
ATOM 771 N N . VAL A 1 98 ? -9.112 7.025 -0.810 1.00 93.12 98 VAL A N 1
ATOM 772 C CA . VAL A 1 98 ? -8.493 8.173 -1.493 1.00 93.12 98 VAL A CA 1
ATOM 773 C C . VAL A 1 98 ? -7.554 9.008 -0.611 1.00 93.12 98 VAL A C 1
ATOM 775 O O .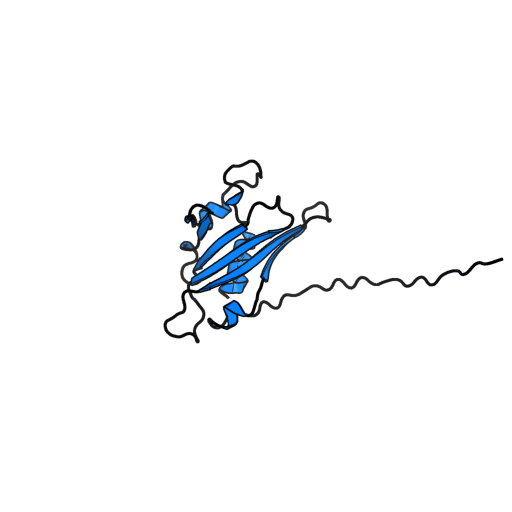 VAL A 1 98 ? -6.714 9.724 -1.154 1.00 93.12 98 VAL A O 1
ATOM 778 N N . LYS A 1 99 ? -7.670 8.919 0.721 1.00 94.56 99 LYS A N 1
ATOM 779 C CA . LYS A 1 99 ? -6.783 9.593 1.688 1.00 94.56 99 LYS A CA 1
ATOM 780 C C . LYS A 1 99 ? -5.498 8.804 1.984 1.00 94.56 99 LYS A C 1
ATOM 782 O O . LYS A 1 99 ? -4.597 9.321 2.642 1.00 94.56 99 LYS A O 1
ATOM 787 N N . SER A 1 100 ? -5.393 7.581 1.470 1.00 96.44 100 SER A N 1
ATOM 788 C CA . SER A 1 100 ? -4.247 6.695 1.690 1.00 96.44 100 SER A CA 1
ATOM 789 C C . SER A 1 100 ? -3.015 7.150 0.911 1.00 96.44 100 SER A C 1
ATOM 791 O O . SER A 1 100 ? -3.109 7.636 -0.225 1.00 96.44 100 SER A O 1
ATOM 793 N N . HIS A 1 101 ? -1.843 6.970 1.506 1.00 97.50 101 HIS A N 1
ATOM 794 C CA . HIS A 1 101 ? -0.586 7.481 0.973 1.00 97.50 101 HIS A CA 1
ATOM 795 C C . HIS A 1 101 ? 0.601 6.608 1.360 1.00 97.50 101 HIS A C 1
ATOM 797 O O . HIS A 1 101 ? 0.594 5.940 2.390 1.00 97.50 101 HIS A O 1
ATOM 803 N N . ILE A 1 102 ? 1.644 6.665 0.541 1.00 95.50 102 ILE A N 1
ATOM 804 C CA . ILE A 1 102 ? 2.985 6.290 0.972 1.00 95.50 102 ILE A CA 1
ATOM 805 C C . ILE A 1 102 ? 3.636 7.496 1.658 1.00 95.50 102 ILE A C 1
ATOM 807 O O . ILE A 1 102 ? 3.310 8.648 1.349 1.00 95.50 102 ILE A O 1
ATOM 811 N N . MET A 1 103 ? 4.560 7.231 2.568 1.00 93.56 103 MET A N 1
ATOM 812 C CA . MET A 1 103 ? 5.417 8.228 3.189 1.00 93.56 103 MET A CA 1
ATOM 813 C C . MET A 1 103 ? 6.855 7.948 2.774 1.00 93.56 103 MET A C 1
ATOM 815 O O . MET A 1 103 ? 7.343 6.842 3.008 1.00 93.56 103 MET A O 1
ATOM 819 N N . THR A 1 104 ? 7.490 8.923 2.126 1.00 86.38 104 THR A N 1
ATOM 820 C CA . THR A 1 104 ? 8.872 8.807 1.651 1.00 86.38 104 THR A CA 1
ATOM 821 C C . THR A 1 104 ? 9.855 8.862 2.822 1.00 86.38 104 THR A C 1
ATOM 823 O O . THR A 1 104 ? 9.493 9.235 3.942 1.00 86.38 104 THR A O 1
ATOM 826 N N . ALA A 1 105 ? 11.123 8.537 2.559 1.00 79.56 105 ALA A N 1
ATOM 827 C CA . ALA A 1 105 ? 12.200 8.651 3.544 1.00 79.56 105 ALA A CA 1
ATOM 828 C C . ALA A 1 105 ? 12.348 10.076 4.117 1.00 79.56 105 ALA A C 1
ATOM 830 O O . ALA A 1 105 ? 12.680 10.227 5.292 1.00 79.56 105 ALA A O 1
ATOM 831 N N . ASP A 1 106 ? 12.035 11.101 3.318 1.00 83.62 106 ASP A N 1
ATOM 832 C CA . ASP A 1 106 ? 12.088 12.514 3.713 1.00 83.62 106 ASP A CA 1
ATOM 833 C C . ASP A 1 106 ? 10.834 12.973 4.488 1.00 83.62 106 ASP A C 1
ATOM 835 O O . ASP A 1 106 ? 10.753 14.113 4.941 1.00 83.62 106 ASP A O 1
ATOM 839 N N . GLY A 1 107 ? 9.847 12.085 4.669 1.00 85.56 107 GLY A N 1
ATOM 840 C CA . GLY A 1 107 ? 8.596 12.366 5.376 1.00 85.56 107 GLY A CA 1
ATOM 841 C C . GLY A 1 107 ? 7.482 12.945 4.498 1.00 85.56 107 GLY A C 1
ATOM 842 O O . GLY A 1 107 ? 6.393 13.225 5.008 1.00 85.56 107 GLY A O 1
ATOM 843 N N . ASP A 1 108 ? 7.710 13.086 3.190 1.00 90.81 108 ASP A N 1
ATOM 844 C CA . ASP A 1 108 ? 6.688 13.553 2.257 1.00 90.81 108 ASP A CA 1
ATOM 845 C C . ASP A 1 108 ? 5.591 12.506 2.067 1.00 90.81 108 ASP A C 1
ATOM 847 O O . ASP A 1 108 ? 5.836 11.300 2.007 1.00 90.81 108 ASP A O 1
ATOM 851 N N . LYS A 1 109 ? 4.351 12.980 1.917 1.00 94.88 109 LYS A N 1
ATOM 852 C CA . LYS A 1 109 ? 3.189 12.127 1.651 1.00 94.88 109 LYS A CA 1
ATOM 853 C C . LYS A 1 109 ? 2.860 12.121 0.163 1.00 94.88 109 LYS A C 1
ATOM 855 O O . LYS A 1 109 ? 2.525 13.154 -0.418 1.00 94.88 109 LYS A O 1
ATOM 860 N N . ILE A 1 110 ? 2.868 10.939 -0.447 1.00 96.00 110 ILE A N 1
ATOM 861 C CA . ILE A 1 110 ? 2.462 10.726 -1.841 1.00 96.00 110 ILE A CA 1
ATOM 862 C C . ILE A 1 110 ? 1.219 9.841 -1.840 1.00 96.00 110 ILE A C 1
ATOM 864 O O . ILE A 1 110 ? 1.247 8.720 -1.344 1.00 96.00 110 ILE A O 1
ATOM 868 N N . SER A 1 111 ? 0.109 10.318 -2.409 1.00 97.12 111 SER A N 1
ATOM 869 C CA . SER A 1 111 ? -1.120 9.515 -2.472 1.00 97.12 111 SER A CA 1
ATOM 870 C C . SER A 1 111 ? -0.892 8.202 -3.220 1.00 97.12 111 SER A C 1
ATOM 872 O O . SER A 1 111 ? -0.152 8.168 -4.208 1.00 97.12 111 SER A O 1
ATOM 874 N N . LEU A 1 112 ? -1.584 7.130 -2.819 1.00 96.56 112 LEU A N 1
ATOM 875 C CA . LEU A 1 112 ? -1.485 5.845 -3.525 1.00 96.56 112 LEU A CA 1
ATOM 876 C C . LEU A 1 112 ? -1.844 5.988 -5.009 1.00 96.56 112 LEU A C 1
ATOM 878 O O . LEU A 1 112 ? -1.187 5.406 -5.865 1.00 96.56 112 LEU A O 1
ATOM 882 N N . LYS A 1 113 ? -2.819 6.848 -5.337 1.00 95.50 113 LYS A N 1
ATOM 883 C CA . LYS A 1 113 ? -3.166 7.184 -6.727 1.00 95.50 113 LYS A CA 1
ATOM 884 C C . LYS A 1 113 ? -1.959 7.691 -7.522 1.00 95.50 113 LYS A C 1
ATOM 886 O O . LYS A 1 113 ? -1.794 7.301 -8.673 1.00 95.50 113 LYS A O 1
ATOM 891 N N . LYS A 1 114 ? -1.151 8.578 -6.933 1.00 95.94 114 LYS A N 1
ATOM 892 C CA . LYS A 1 114 ? 0.038 9.144 -7.582 1.00 95.94 114 LYS A CA 1
ATOM 893 C C . LYS A 1 114 ? 1.181 8.130 -7.627 1.00 95.94 114 LYS A C 1
ATOM 895 O O . LYS A 1 114 ? 1.787 7.971 -8.678 1.00 95.94 114 LYS A O 1
ATOM 900 N N . SER A 1 115 ? 1.418 7.418 -6.529 1.00 94.38 115 SER A N 1
ATOM 901 C CA . SER A 1 115 ? 2.445 6.375 -6.429 1.00 94.38 115 SER A CA 1
ATOM 902 C C . SER A 1 115 ? 2.260 5.281 -7.493 1.00 94.38 115 SER A C 1
ATOM 904 O O . SER A 1 115 ? 3.197 4.954 -8.216 1.00 94.38 115 SER A O 1
ATOM 906 N N . MET A 1 116 ? 1.026 4.808 -7.701 1.00 93.50 116 MET A N 1
ATOM 907 C CA . MET A 1 116 ? 0.699 3.822 -8.744 1.00 93.50 116 MET A CA 1
ATOM 908 C C . MET A 1 116 ? 0.858 4.341 -10.182 1.00 93.50 116 MET A C 1
ATOM 910 O O . MET A 1 116 ? 0.847 3.550 -11.124 1.00 93.50 116 MET A O 1
ATOM 914 N N . ALA A 1 117 ? 0.935 5.660 -10.376 1.00 92.75 117 ALA A N 1
ATOM 915 C CA . ALA A 1 117 ? 1.045 6.272 -11.697 1.00 92.75 117 ALA A CA 1
ATOM 916 C C . ALA A 1 117 ? 2.500 6.458 -12.152 1.00 92.75 117 ALA A C 1
ATOM 918 O O . ALA A 1 117 ? 2.726 6.789 -13.317 1.00 92.75 117 ALA A O 1
ATOM 919 N N . TYR A 1 118 ? 3.483 6.267 -11.264 1.00 89.00 118 TYR A N 1
ATOM 920 C CA . TYR A 1 118 ? 4.884 6.371 -11.651 1.00 89.00 118 TYR A CA 1
ATOM 921 C C . TYR A 1 118 ? 5.276 5.268 -12.647 1.00 89.00 118 TYR A C 1
ATOM 923 O O . TYR A 1 118 ? 4.784 4.135 -12.565 1.00 89.00 118 TYR A O 1
ATOM 931 N N . PRO A 1 119 ? 6.140 5.590 -13.627 1.00 83.25 119 PRO A N 1
ATOM 932 C CA . PRO A 1 119 ? 6.507 4.656 -14.677 1.00 83.25 119 PRO A CA 1
ATOM 933 C C . PRO A 1 119 ? 7.261 3.461 -14.099 1.00 83.25 119 PRO A C 1
ATOM 93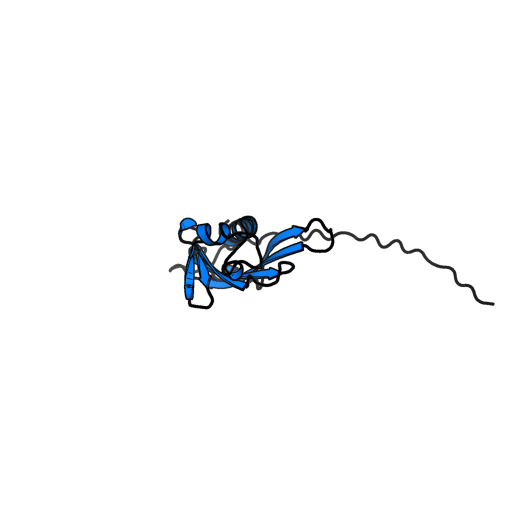5 O O . PRO A 1 119 ? 8.095 3.605 -13.205 1.00 83.25 119 PRO A O 1
ATOM 938 N N . ASN A 1 120 ? 7.009 2.275 -14.654 1.00 82.19 120 ASN A N 1
ATOM 939 C CA . ASN A 1 120 ? 7.792 1.089 -14.330 1.00 82.19 120 ASN A CA 1
ATOM 940 C C . ASN A 1 120 ? 9.173 1.156 -15.008 1.00 82.19 120 ASN A C 1
ATOM 942 O O . ASN A 1 120 ? 9.414 0.530 -16.038 1.00 82.19 120 ASN A O 1
ATOM 946 N N . ASN A 1 121 ? 10.053 1.990 -14.462 1.00 82.38 121 ASN A N 1
ATOM 947 C CA . ASN A 1 121 ? 11.411 2.187 -14.940 1.00 82.38 121 ASN A CA 1
ATOM 948 C C . ASN A 1 121 ? 12.353 2.368 -13.739 1.00 82.38 121 ASN A C 1
ATOM 950 O O . ASN A 1 121 ? 12.357 3.451 -13.159 1.00 82.38 121 ASN A O 1
ATOM 954 N N . PRO A 1 122 ? 13.192 1.371 -13.397 1.00 80.38 122 PRO A N 1
ATOM 955 C CA . PRO A 1 122 ? 14.132 1.444 -12.272 1.00 80.38 122 PRO A CA 1
ATOM 956 C C . PRO A 1 122 ? 15.134 2.603 -12.326 1.00 80.38 122 PRO A C 1
ATOM 958 O O . PRO A 1 122 ? 15.814 2.876 -11.343 1.00 80.38 122 PRO A O 1
ATOM 961 N N . ARG A 1 123 ? 15.269 3.262 -13.483 1.00 82.81 123 ARG A N 1
ATOM 962 C CA . ARG A 1 123 ? 16.133 4.434 -13.672 1.00 82.81 123 ARG A CA 1
ATOM 963 C C . ARG A 1 123 ? 15.405 5.762 -13.447 1.00 82.81 123 ARG A C 1
ATOM 965 O O . ARG A 1 123 ? 16.047 6.807 -13.487 1.00 82.81 123 ARG A O 1
ATOM 972 N N . ASP A 1 124 ? 14.085 5.744 -13.267 1.00 84.31 124 ASP A N 1
ATOM 973 C CA . ASP A 1 124 ? 13.316 6.933 -12.909 1.00 84.31 124 ASP A CA 1
ATOM 974 C C . ASP A 1 124 ? 13.569 7.292 -11.443 1.00 84.31 124 ASP A C 1
ATOM 976 O O . ASP A 1 124 ? 13.541 6.430 -10.565 1.00 84.31 124 ASP A O 1
ATOM 980 N N . LYS A 1 125 ? 13.791 8.577 -11.162 1.00 85.19 125 LYS A N 1
ATOM 981 C CA . LYS A 1 125 ? 14.058 9.051 -9.798 1.00 85.19 125 LYS A CA 1
ATOM 982 C C . LYS A 1 125 ? 12.913 8.775 -8.815 1.00 85.19 125 LYS A C 1
ATOM 984 O O . LYS A 1 125 ? 13.167 8.708 -7.624 1.00 85.19 125 LYS A O 1
ATOM 989 N N . ASN A 1 126 ? 11.678 8.627 -9.302 1.00 87.25 126 ASN A N 1
ATOM 990 C CA . ASN A 1 126 ? 10.499 8.346 -8.481 1.00 87.25 126 ASN A CA 1
ATOM 991 C C . ASN A 1 126 ? 10.177 6.845 -8.429 1.00 87.25 126 ASN A C 1
ATOM 993 O O . ASN A 1 126 ? 9.111 6.453 -7.959 1.00 87.25 126 ASN A O 1
ATOM 997 N N . PHE A 1 127 ? 11.054 5.979 -8.943 1.00 85.19 127 PHE A N 1
ATOM 998 C CA . PHE A 1 127 ? 10.808 4.541 -8.934 1.00 85.19 127 PHE A CA 1
ATOM 999 C C . PHE A 1 127 ? 10.706 3.971 -7.511 1.00 85.19 127 PHE A C 1
ATOM 1001 O O . PHE A 1 127 ? 9.886 3.089 -7.266 1.00 85.19 127 PHE A O 1
ATOM 1008 N N . THR A 1 128 ? 11.473 4.518 -6.561 1.00 87.31 128 THR A N 1
ATOM 1009 C CA . THR A 1 128 ? 11.395 4.221 -5.112 1.00 87.31 128 THR A CA 1
ATOM 1010 C C . THR A 1 128 ? 10.006 4.447 -4.521 1.00 87.31 128 THR A C 1
ATOM 1012 O O . THR A 1 128 ? 9.669 3.887 -3.480 1.00 87.31 128 THR A O 1
ATOM 1015 N N . ASP A 1 129 ? 9.214 5.286 -5.182 1.00 90.81 129 ASP A N 1
ATOM 1016 C CA . ASP A 1 129 ? 7.924 5.768 -4.719 1.00 90.81 129 ASP A CA 1
ATOM 1017 C C . ASP A 1 129 ? 6.785 5.119 -5.507 1.00 90.81 129 ASP A C 1
ATOM 1019 O O . ASP A 1 129 ? 5.630 5.522 -5.369 1.00 90.81 129 ASP A O 1
ATOM 1023 N N . ARG A 1 130 ? 7.090 4.150 -6.376 1.00 90.50 130 ARG A N 1
ATOM 1024 C CA . ARG A 1 130 ? 6.120 3.459 -7.219 1.00 90.50 130 ARG A CA 1
ATOM 1025 C C . ARG A 1 130 ? 5.660 2.160 -6.568 1.00 90.50 130 ARG A C 1
ATOM 1027 O O . ARG A 1 130 ? 6.397 1.178 -6.565 1.00 90.50 130 ARG A O 1
ATOM 1034 N N . ILE A 1 131 ? 4.407 2.122 -6.132 1.00 91.50 131 ILE A N 1
ATOM 1035 C CA . ILE A 1 131 ? 3.737 0.893 -5.695 1.00 91.50 131 ILE A CA 1
ATOM 1036 C C . ILE A 1 131 ? 2.914 0.278 -6.834 1.00 91.50 131 ILE A C 1
ATOM 1038 O O . ILE A 1 131 ? 2.276 1.001 -7.604 1.00 91.50 131 ILE A O 1
ATOM 1042 N N . ASP A 1 132 ? 2.896 -1.051 -6.947 1.00 89.88 132 ASP A N 1
ATOM 1043 C CA . ASP A 1 132 ? 2.030 -1.732 -7.912 1.00 89.88 132 ASP A CA 1
ATOM 1044 C C . ASP A 1 132 ? 0.551 -1.614 -7.531 1.00 89.88 132 ASP A C 1
ATOM 1046 O O . ASP A 1 132 ? 0.170 -1.686 -6.360 1.00 89.88 132 ASP A O 1
ATOM 1050 N N . ARG A 1 133 ? -0.309 -1.471 -8.545 1.00 91.19 133 ARG A N 1
ATOM 1051 C CA . ARG A 1 133 ? -1.761 -1.385 -8.342 1.00 91.19 133 ARG A CA 1
ATOM 1052 C C . ARG A 1 133 ? -2.319 -2.634 -7.669 1.00 91.19 133 ARG A C 1
ATOM 1054 O O . ARG A 1 133 ? -3.163 -2.514 -6.786 1.00 91.19 133 ARG A O 1
ATOM 1061 N N . ASP A 1 134 ? -1.846 -3.805 -8.072 1.00 89.94 134 ASP A N 1
ATOM 1062 C CA . ASP A 1 134 ? -2.337 -5.072 -7.538 1.00 89.94 134 ASP A CA 1
ATOM 1063 C C . ASP A 1 134 ? -1.841 -5.308 -6.107 1.00 89.94 134 ASP A C 1
ATOM 1065 O O . ASP A 1 134 ? -2.608 -5.780 -5.273 1.00 89.94 134 ASP A O 1
ATOM 1069 N N . ALA A 1 135 ? -0.632 -4.840 -5.768 1.00 90.81 135 ALA A N 1
ATOM 1070 C CA . ALA A 1 135 ? -0.159 -4.791 -4.385 1.00 90.81 135 ALA A CA 1
ATOM 1071 C C . ALA A 1 135 ? -1.052 -3.899 -3.508 1.00 90.81 135 ALA A C 1
ATOM 1073 O O . ALA A 1 135 ? -1.443 -4.302 -2.413 1.00 90.81 135 ALA A O 1
ATOM 1074 N N . VAL A 1 136 ? -1.455 -2.720 -4.002 1.00 93.69 136 VAL A N 1
ATOM 1075 C CA . VAL A 1 136 ? -2.453 -1.879 -3.315 1.00 93.69 136 VAL A CA 1
ATOM 1076 C C . VAL A 1 136 ? -3.777 -2.628 -3.156 1.00 93.69 136 VAL A C 1
ATOM 1078 O O . VAL A 1 136 ? -4.339 -2.637 -2.063 1.00 93.69 136 VAL A O 1
ATOM 1081 N N . GLY A 1 137 ? -4.262 -3.295 -4.205 1.00 92.00 137 GLY A N 1
ATOM 1082 C CA . GLY A 1 137 ? -5.473 -4.117 -4.143 1.00 92.00 137 GLY A CA 1
ATOM 1083 C C . GLY A 1 137 ? -5.401 -5.195 -3.058 1.00 92.00 137 GLY A C 1
ATOM 1084 O O . GLY A 1 137 ? -6.317 -5.313 -2.244 1.00 92.00 137 GLY A O 1
ATOM 1085 N N . GLY A 1 138 ? -4.283 -5.915 -2.988 1.00 90.56 138 GLY A N 1
ATOM 1086 C CA . GLY A 1 138 ? -4.008 -6.926 -1.973 1.00 90.56 138 GLY A CA 1
ATOM 1087 C C . GLY A 1 138 ? -3.978 -6.378 -0.550 1.00 90.56 138 GLY A C 1
ATOM 1088 O O . GLY A 1 138 ? -4.603 -6.950 0.343 1.00 90.56 138 GLY A O 1
ATOM 1089 N N . ILE A 1 139 ? -3.340 -5.221 -0.342 1.00 92.31 139 ILE A N 1
ATOM 1090 C CA . ILE A 1 139 ? -3.326 -4.533 0.956 1.00 92.31 139 ILE A CA 1
ATOM 1091 C C . ILE A 1 139 ? -4.758 -4.224 1.407 1.00 92.31 139 ILE A C 1
ATOM 1093 O O . ILE A 1 139 ? -5.154 -4.598 2.510 1.00 92.31 139 ILE A O 1
ATOM 1097 N N . PHE A 1 140 ? -5.571 -3.580 0.568 1.00 92.50 140 PHE A N 1
ATOM 1098 C CA . PHE A 1 140 ? -6.952 -3.264 0.949 1.00 92.50 140 PHE A CA 1
ATOM 1099 C C . PHE A 1 140 ? -7.789 -4.529 1.154 1.00 92.50 140 PHE A C 1
ATOM 1101 O O . PHE A 1 140 ? -8.561 -4.600 2.109 1.00 92.50 140 PHE A O 1
ATOM 1108 N N . SER A 1 141 ? -7.595 -5.552 0.320 1.00 89.31 141 SER A N 1
ATOM 1109 C CA . SER A 1 141 ? -8.287 -6.831 0.469 1.00 89.31 141 SER A CA 1
ATOM 1110 C C . SER A 1 141 ? -7.933 -7.539 1.779 1.00 89.31 141 SER A C 1
ATOM 1112 O O . SER A 1 141 ? -8.791 -8.208 2.351 1.00 89.31 141 SER A O 1
ATOM 1114 N N . TYR A 1 142 ? -6.704 -7.412 2.276 1.00 86.50 142 TYR A N 1
ATOM 1115 C CA . TYR A 1 142 ? -6.314 -8.009 3.550 1.00 86.50 142 TYR A CA 1
ATOM 1116 C C . TYR A 1 142 ? -6.809 -7.183 4.739 1.00 86.50 142 TYR A C 1
ATOM 1118 O O . TYR A 1 142 ? -7.482 -7.685 5.639 1.00 86.50 142 TYR A O 1
ATOM 1126 N N . TYR A 1 143 ? -6.483 -5.891 4.737 1.00 86.62 143 TYR A N 1
ATOM 1127 C CA . TYR A 1 143 ? -6.623 -5.043 5.914 1.00 86.62 143 TYR A CA 1
ATOM 1128 C C . TYR A 1 143 ? -8.004 -4.386 6.027 1.00 86.62 143 TYR A C 1
ATOM 1130 O O . TYR A 1 143 ? -8.424 -4.083 7.138 1.00 86.62 143 TYR A O 1
ATOM 1138 N N . CYS A 1 144 ? -8.750 -4.195 4.932 1.00 86.31 144 CYS A N 1
ATOM 1139 C CA . CYS A 1 144 ? -10.012 -3.439 4.925 1.00 86.31 144 CYS A CA 1
ATOM 1140 C C . CYS A 1 144 ? -11.286 -4.282 4.735 1.00 86.31 144 CYS A C 1
ATOM 1142 O O . CYS A 1 144 ? -12.359 -3.792 5.082 1.00 86.31 144 CYS A O 1
ATOM 1144 N N . SER A 1 145 ? -11.175 -5.559 4.354 1.00 81.19 145 SER A N 1
ATOM 1145 C CA . SER A 1 145 ? -12.304 -6.495 4.130 1.00 81.19 145 SER A CA 1
ATOM 1146 C C . SER A 1 145 ? -13.005 -7.062 5.364 1.00 81.19 145 SER A C 1
ATOM 1148 O O . SER A 1 145 ? -12.414 -7.052 6.465 1.00 81.19 145 SER A O 1
#

pLDDT: mean 76.17, std 17.72, range [37.16, 97.5]

Secondary structure (DSSP, 8-state):
--------------------------SHHHHHH-S-EEEEEEE-TTSS-EEEEEEEEEEEE--SSTTSPPSEEEEEEEEESS-S--EEEEEEESS-GGG-EEE-TTS-EEEHHHHTTS-S-TTSTTGGG---HHHHHHHHHHHT-

Radius of gyration: 19.82 Å; chains: 1; bounding box: 46×69×39 Å